Protein AF-A0AAQ3JIA0-F1 (afdb_monomer_lite)

Structure (mmCIF, N/CA/C/O backbone):
data_AF-A0AAQ3JIA0-F1
#
_entry.id   AF-A0AAQ3JIA0-F1
#
loop_
_atom_site.group_PDB
_atom_site.id
_atom_site.type_symbol
_atom_site.label_atom_id
_atom_site.label_alt_id
_atom_site.label_comp_id
_atom_site.label_asym_id
_atom_site.label_entity_id
_atom_site.label_seq_id
_atom_site.pdbx_PDB_ins_code
_atom_site.Cartn_x
_atom_site.Cartn_y
_atom_site.Cartn_z
_atom_site.occupancy
_atom_site.B_iso_or_equiv
_atom_site.auth_seq_id
_atom_site.auth_comp_id
_atom_site.auth_asym_id
_atom_site.auth_atom_id
_atom_site.pdbx_PDB_model_num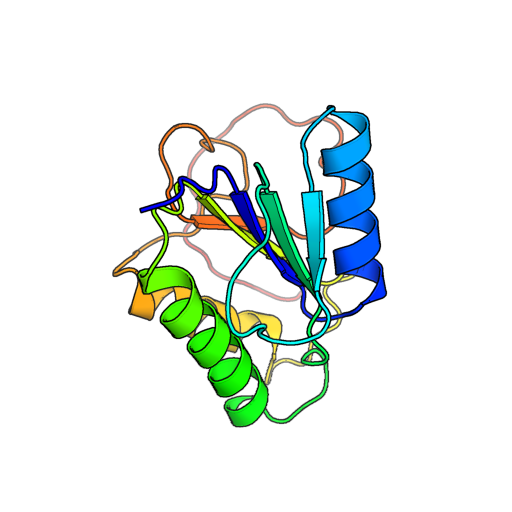
ATOM 1 N N . MET A 1 1 ? -8.863 -4.893 18.753 1.00 61.91 1 MET A N 1
ATOM 2 C CA . MET A 1 1 ? -7.915 -4.536 17.675 1.00 61.91 1 MET A CA 1
ATOM 3 C C . MET A 1 1 ? -8.392 -3.232 17.066 1.00 61.91 1 MET A C 1
ATOM 5 O O . MET A 1 1 ? -9.599 -3.084 16.908 1.00 61.91 1 MET A O 1
ATOM 9 N N . ASN A 1 2 ? -7.495 -2.285 16.783 1.00 82.81 2 ASN A N 1
ATOM 10 C CA . ASN A 1 2 ? -7.892 -1.057 16.091 1.00 82.81 2 ASN A CA 1
ATOM 11 C C . ASN A 1 2 ? -8.323 -1.405 14.661 1.00 82.81 2 ASN A C 1
ATOM 13 O O . ASN A 1 2 ? -7.717 -2.264 14.012 1.00 82.81 2 ASN A O 1
ATOM 17 N N . ARG A 1 3 ? -9.405 -0.775 14.208 1.00 90.56 3 ARG A N 1
ATOM 18 C CA . ARG A 1 3 ? -9.997 -1.009 12.891 1.00 90.56 3 ARG A CA 1
ATOM 19 C C . ARG A 1 3 ? -9.365 -0.059 11.884 1.00 90.56 3 ARG A C 1
ATOM 21 O O . ARG A 1 3 ? -9.395 1.147 12.094 1.00 90.56 3 ARG A O 1
ATOM 28 N N . ILE A 1 4 ? -8.829 -0.611 10.803 1.00 92.81 4 ILE A N 1
ATOM 29 C CA . ILE A 1 4 ? -8.227 0.138 9.701 1.00 92.81 4 ILE A CA 1
ATOM 30 C C . ILE A 1 4 ? -9.129 -0.043 8.484 1.00 92.81 4 ILE A C 1
ATOM 32 O O . ILE A 1 4 ? -9.273 -1.147 7.965 1.00 92.81 4 ILE A O 1
ATOM 36 N N . LYS A 1 5 ? -9.744 1.042 8.014 1.00 89.25 5 LYS A N 1
ATOM 37 C CA . LYS A 1 5 ? -10.679 0.986 6.881 1.00 89.25 5 LYS A CA 1
ATOM 38 C C . LYS A 1 5 ? -9.952 0.685 5.574 1.00 89.25 5 LYS A C 1
ATOM 40 O O . LYS A 1 5 ? -10.472 -0.033 4.730 1.00 89.25 5 LYS A O 1
ATOM 45 N N . LEU A 1 6 ? -8.753 1.242 5.402 1.00 91.25 6 LEU A N 1
ATOM 46 C CA . LEU A 1 6 ? -7.949 1.050 4.200 1.00 91.25 6 LEU A CA 1
ATOM 47 C C . LEU A 1 6 ? -6.454 1.054 4.525 1.00 91.25 6 LEU A C 1
ATOM 49 O O . LEU A 1 6 ? -5.917 2.051 5.010 1.00 91.25 6 LEU A O 1
ATOM 53 N N . ALA A 1 7 ? -5.772 -0.036 4.198 1.00 94.81 7 ALA A N 1
ATOM 54 C CA . ALA A 1 7 ? -4.318 -0.093 4.155 1.00 94.81 7 ALA A CA 1
ATOM 55 C C . ALA A 1 7 ? -3.855 0.002 2.699 1.00 94.81 7 ALA A C 1
ATOM 57 O O . ALA A 1 7 ? -4.359 -0.715 1.845 1.00 94.81 7 ALA A O 1
ATOM 58 N N . VAL A 1 8 ? -2.898 0.874 2.400 1.00 95.12 8 VAL A N 1
ATOM 59 C CA . VAL A 1 8 ? -2.306 1.020 1.067 1.00 95.12 8 VAL A CA 1
ATOM 60 C C . VAL A 1 8 ? -0.855 0.562 1.119 1.00 95.12 8 VAL A C 1
ATOM 62 O O . VAL A 1 8 ? -0.107 1.009 1.984 1.00 95.12 8 VAL A O 1
ATOM 65 N N . ILE A 1 9 ? -0.435 -0.286 0.186 1.00 95.81 9 ILE A N 1
ATOM 66 C CA . ILE A 1 9 ? 0.967 -0.650 -0.035 1.00 95.81 9 ILE A CA 1
ATOM 67 C C . ILE A 1 9 ? 1.374 -0.059 -1.379 1.00 95.81 9 ILE A C 1
ATOM 69 O O . ILE A 1 9 ? 0.898 -0.514 -2.413 1.00 95.81 9 ILE A O 1
ATOM 73 N N . ALA A 1 10 ? 2.228 0.960 -1.370 1.00 94.50 10 ALA A N 1
ATOM 74 C CA . ALA A 1 10 ? 2.727 1.608 -2.575 1.00 94.50 10 ALA A CA 1
ATOM 75 C C . ALA A 1 10 ? 4.147 1.145 -2.922 1.00 94.50 10 ALA A C 1
ATOM 77 O O . ALA A 1 10 ? 4.984 0.971 -2.035 1.00 94.50 10 ALA A O 1
ATOM 78 N N . ASP A 1 11 ? 4.418 0.955 -4.214 1.00 93.44 11 ASP A N 1
ATOM 79 C CA . ASP A 1 11 ? 5.718 0.505 -4.725 1.00 93.44 11 ASP A CA 1
ATOM 80 C C . ASP A 1 11 ? 6.837 1.558 -4.618 1.00 93.44 11 ASP A C 1
ATOM 82 O O . ASP A 1 11 ? 8.025 1.200 -4.600 1.00 93.44 11 ASP A O 1
ATOM 86 N N . ASP A 1 12 ? 6.450 2.835 -4.536 1.00 93.50 12 ASP A N 1
ATOM 87 C CA . ASP A 1 12 ? 7.314 3.995 -4.350 1.00 93.50 12 ASP A CA 1
ATOM 88 C C . ASP A 1 12 ? 6.751 5.036 -3.359 1.00 93.50 12 ASP A C 1
ATOM 90 O O . ASP A 1 12 ? 5.600 4.995 -2.914 1.00 93.50 12 ASP A O 1
ATOM 94 N N . PHE A 1 13 ? 7.595 6.019 -3.024 1.00 94.31 13 PHE A N 1
ATOM 95 C CA . PHE A 1 13 ? 7.215 7.128 -2.149 1.00 94.31 13 PHE A CA 1
ATOM 96 C C . PHE A 1 13 ? 6.201 8.074 -2.794 1.00 94.31 13 PHE A C 1
ATOM 98 O O . PHE A 1 13 ? 5.238 8.475 -2.146 1.00 94.31 13 PHE A O 1
ATOM 105 N N . THR A 1 14 ? 6.417 8.444 -4.056 1.00 91.75 14 THR A N 1
ATOM 106 C CA . THR A 1 14 ? 5.621 9.471 -4.737 1.00 91.75 14 THR A CA 1
ATOM 107 C C . THR A 1 14 ? 4.172 9.026 -4.919 1.00 91.75 14 THR A C 1
ATOM 109 O O . THR A 1 14 ? 3.262 9.770 -4.561 1.00 91.75 14 THR A O 1
ATOM 112 N N . GLY A 1 15 ? 3.946 7.799 -5.395 1.00 89.69 15 GLY A N 1
ATOM 113 C CA . GLY A 1 15 ? 2.614 7.218 -5.532 1.00 89.69 15 GLY A CA 1
ATOM 114 C C . GLY A 1 15 ? 1.933 6.977 -4.185 1.00 89.69 15 GLY A C 1
ATOM 115 O O . GLY A 1 15 ? 0.727 7.185 -4.065 1.00 89.69 15 GLY A O 1
ATOM 116 N N . GLY A 1 16 ? 2.691 6.601 -3.148 1.00 92.62 16 GLY A N 1
ATOM 117 C CA . GLY A 1 16 ? 2.167 6.505 -1.782 1.00 92.62 16 GLY A CA 1
ATOM 118 C C . GLY A 1 16 ? 1.731 7.862 -1.217 1.00 92.62 16 GLY A C 1
ATOM 119 O O . GLY A 1 16 ? 0.634 7.992 -0.673 1.00 92.62 16 GLY A O 1
ATOM 120 N N . ALA A 1 17 ? 2.554 8.896 -1.384 1.00 94.19 17 ALA A N 1
ATOM 121 C CA . ALA A 1 17 ? 2.236 10.252 -0.949 1.00 94.19 17 ALA A CA 1
ATOM 122 C C . ALA A 1 17 ? 1.012 10.820 -1.684 1.00 94.19 17 ALA A C 1
ATOM 124 O O . ALA A 1 17 ? 0.164 11.460 -1.058 1.00 94.19 17 ALA A O 1
ATOM 125 N N . ASP A 1 18 ? 0.880 10.549 -2.984 1.00 92.12 18 ASP A N 1
ATOM 126 C CA . ASP A 1 18 ? -0.291 10.952 -3.760 1.00 92.12 18 ASP A CA 1
ATOM 127 C C . ASP A 1 18 ? -1.568 10.245 -3.273 1.00 92.12 18 ASP A C 1
ATOM 129 O O . ASP A 1 18 ? -2.556 10.908 -2.944 1.00 92.12 18 ASP A O 1
ATOM 133 N N . ALA A 1 19 ? -1.524 8.920 -3.079 1.00 88.81 19 ALA A N 1
ATOM 134 C CA . ALA A 1 19 ? -2.637 8.157 -2.507 1.00 88.81 19 ALA A CA 1
ATOM 135 C C . ALA A 1 19 ? -3.053 8.687 -1.120 1.00 88.81 19 ALA A C 1
ATOM 137 O O . ALA A 1 19 ? -4.241 8.903 -0.861 1.00 88.81 19 ALA A O 1
ATOM 138 N N . ALA A 1 20 ? -2.085 8.973 -0.243 1.00 93.19 20 ALA A N 1
ATOM 139 C CA . ALA A 1 20 ? -2.350 9.565 1.068 1.00 93.19 20 ALA A CA 1
ATOM 140 C C . ALA A 1 20 ? -3.016 10.948 0.950 1.00 93.19 20 ALA A C 1
ATOM 142 O O . ALA A 1 20 ? -3.967 11.253 1.674 1.00 93.19 20 ALA A O 1
ATOM 143 N N . SER A 1 21 ? -2.560 11.769 0.001 1.00 92.25 21 SER A N 1
ATOM 144 C CA . SER A 1 21 ? -3.120 13.089 -0.294 1.00 92.25 21 SER A CA 1
ATOM 145 C C . SER A 1 21 ? -4.573 12.998 -0.781 1.00 92.25 21 SER A C 1
ATOM 147 O O . SER A 1 21 ? -5.431 13.754 -0.316 1.00 92.25 21 SER A O 1
ATOM 149 N N . PHE A 1 22 ? -4.894 12.032 -1.650 1.00 89.38 22 PHE A N 1
ATOM 150 C CA . PHE A 1 22 ? -6.269 11.756 -2.084 1.00 89.38 22 PHE A CA 1
ATOM 151 C C . PHE A 1 22 ? -7.187 11.366 -0.923 1.00 89.38 22 PHE A C 1
ATOM 153 O O . PHE A 1 22 ? -8.279 11.923 -0.796 1.00 89.38 22 PHE A O 1
ATOM 160 N N . LEU A 1 23 ? -6.740 10.457 -0.055 1.00 88.94 23 LEU A N 1
ATOM 161 C CA . LEU A 1 23 ? -7.505 10.029 1.118 1.00 88.94 23 LEU A CA 1
ATOM 162 C C . LEU A 1 23 ? -7.721 11.189 2.099 1.00 88.94 23 LEU A C 1
ATOM 164 O O . LEU A 1 23 ? -8.835 11.400 2.584 1.00 88.94 23 LEU A O 1
ATOM 168 N N . LYS A 1 24 ? -6.690 12.014 2.324 1.00 89.31 24 LYS A N 1
ATOM 169 C CA . LYS A 1 24 ? -6.789 13.189 3.195 1.00 89.31 24 LYS A CA 1
ATOM 170 C C . LYS A 1 24 ? -7.775 14.228 2.656 1.00 89.31 24 LYS A C 1
ATOM 172 O O . LYS A 1 24 ? -8.549 14.783 3.435 1.00 89.31 24 LYS A O 1
ATOM 177 N N . ARG A 1 25 ? -7.816 14.449 1.333 1.00 89.56 25 ARG A N 1
ATOM 178 C CA . ARG A 1 25 ? -8.824 15.307 0.671 1.00 89.56 25 ARG A CA 1
ATOM 179 C C . ARG A 1 25 ? -10.260 14.806 0.855 1.00 89.56 25 ARG A C 1
ATOM 181 O O . ARG A 1 25 ? -11.189 15.596 0.738 1.00 89.56 25 ARG A O 1
ATOM 188 N N . LYS A 1 26 ? -10.451 13.516 1.142 1.00 87.06 26 LYS A N 1
ATOM 189 C CA . LYS A 1 26 ? -11.747 12.912 1.493 1.00 87.06 26 LYS A CA 1
ATOM 190 C C . LYS A 1 26 ? -11.994 12.855 3.006 1.00 87.06 26 LYS A C 1
ATOM 192 O O . LYS A 1 26 ? -12.882 12.138 3.445 1.00 87.06 26 LYS A O 1
ATOM 197 N N . HIS A 1 27 ? -11.242 13.638 3.782 1.00 89.94 27 HIS A N 1
ATOM 198 C CA . HIS A 1 27 ? -11.355 13.772 5.237 1.00 89.94 27 HIS A CA 1
ATOM 199 C C . HIS A 1 27 ? -10.994 12.520 6.051 1.00 89.94 27 HIS A C 1
ATOM 201 O O . HIS A 1 27 ? -11.287 12.481 7.242 1.00 89.94 27 HIS A O 1
ATOM 207 N N . ALA A 1 28 ? -10.309 11.532 5.465 1.00 89.62 28 ALA A N 1
ATOM 208 C CA . ALA A 1 28 ? -9.781 10.412 6.239 1.00 89.62 28 ALA A CA 1
ATOM 209 C C . ALA A 1 28 ? -8.640 10.866 7.172 1.00 89.62 28 ALA A C 1
ATOM 211 O O . ALA A 1 28 ? -7.833 11.742 6.821 1.00 89.62 28 ALA A O 1
ATOM 212 N N . ASN A 1 29 ? -8.535 10.250 8.352 1.00 94.88 29 ASN A N 1
ATOM 213 C CA . ASN A 1 29 ? -7.329 10.326 9.166 1.00 94.88 29 ASN A CA 1
ATOM 214 C C . ASN A 1 29 ? -6.288 9.338 8.614 1.00 94.88 29 ASN A C 1
ATOM 216 O O . ASN A 1 29 ? -6.452 8.127 8.741 1.00 94.88 29 ASN A O 1
ATOM 220 N N . VAL A 1 30 ? -5.253 9.854 7.945 1.00 96.06 30 VAL A N 1
ATOM 221 C CA . VAL A 1 30 ? -4.301 9.053 7.161 1.00 96.06 30 VAL A CA 1
ATOM 222 C C . VAL A 1 30 ? -2.899 9.171 7.733 1.00 96.06 30 VAL A C 1
ATOM 224 O O . VAL A 1 30 ? -2.426 10.282 7.977 1.00 96.06 30 VAL A O 1
ATOM 227 N N . VAL A 1 31 ? -2.212 8.039 7.853 1.00 97.81 31 VAL A N 1
ATOM 228 C CA . VAL A 1 31 ? -0.796 7.970 8.229 1.00 97.81 31 VAL A CA 1
ATOM 229 C C . VAL A 1 31 ? 0.008 7.462 7.037 1.00 97.81 31 VAL A C 1
ATOM 231 O O . VAL A 1 31 ? -0.293 6.406 6.491 1.00 97.81 31 VAL A O 1
ATOM 234 N N . LEU A 1 32 ? 1.036 8.210 6.634 1.00 97.88 32 LEU A N 1
ATOM 235 C CA . LEU A 1 32 ? 1.991 7.808 5.600 1.00 97.88 32 LEU A CA 1
ATOM 236 C C . LEU A 1 32 ? 3.284 7.327 6.263 1.00 97.88 32 LEU A C 1
ATOM 238 O O . LEU A 1 32 ? 3.882 8.049 7.058 1.00 97.88 32 LEU A O 1
ATOM 242 N N . LEU A 1 33 ? 3.722 6.125 5.913 1.00 98.06 33 LEU A N 1
ATOM 243 C CA . LEU A 1 33 ? 4.867 5.439 6.494 1.00 98.06 33 LEU A CA 1
ATOM 244 C C . LEU A 1 33 ? 5.841 5.018 5.397 1.00 98.06 33 LEU A C 1
ATOM 246 O O . LEU A 1 33 ? 5.437 4.528 4.348 1.00 98.06 33 LEU A O 1
ATOM 250 N N . THR A 1 34 ? 7.136 5.161 5.656 1.00 96.12 34 THR A N 1
ATOM 251 C CA . THR A 1 34 ? 8.220 4.668 4.782 1.00 96.12 34 THR A CA 1
ATOM 252 C C . THR A 1 34 ? 8.880 3.395 5.322 1.00 96.12 34 THR A C 1
ATOM 254 O O . THR A 1 34 ? 9.828 2.877 4.731 1.00 96.12 34 THR A O 1
ATOM 257 N N . GLY A 1 35 ? 8.376 2.884 6.446 1.00 94.25 35 GLY A N 1
ATOM 258 C CA . GLY A 1 35 ? 8.817 1.669 7.119 1.00 94.25 35 GLY A CA 1
ATOM 259 C C . GLY A 1 35 ? 7.736 1.153 8.069 1.00 94.25 35 GLY A C 1
ATOM 260 O O . GLY A 1 35 ? 6.705 1.799 8.250 1.00 94.25 35 GLY A O 1
ATOM 261 N N . ILE A 1 36 ? 7.969 -0.014 8.663 1.00 97.00 36 ILE A N 1
ATOM 262 C CA . ILE A 1 36 ? 7.021 -0.656 9.578 1.00 97.00 36 ILE A CA 1
ATOM 263 C C . ILE A 1 36 ? 7.287 -0.140 11.005 1.00 97.00 36 ILE A C 1
ATOM 265 O O . ILE A 1 36 ? 8.393 -0.343 11.512 1.00 97.00 36 ILE A O 1
ATOM 269 N N . PRO A 1 37 ? 6.336 0.563 11.649 1.00 96.50 37 PRO A N 1
ATOM 270 C CA . PRO A 1 37 ? 6.489 1.025 13.023 1.00 96.50 37 PRO A CA 1
ATOM 271 C C . PRO A 1 37 ? 6.232 -0.122 14.008 1.00 96.50 37 PRO A C 1
ATOM 273 O O . PRO A 1 37 ? 5.725 -1.173 13.635 1.00 96.50 37 PRO A O 1
ATOM 276 N N . LEU A 1 38 ? 6.520 0.094 15.294 1.00 95.31 38 LEU A N 1
ATOM 277 C CA . LEU A 1 38 ? 6.134 -0.867 16.336 1.00 95.31 38 LEU A CA 1
ATOM 278 C C . LEU A 1 38 ? 4.604 -0.948 16.499 1.00 95.31 38 LEU A C 1
ATOM 280 O O . LEU A 1 38 ? 4.063 -2.018 16.748 1.00 95.31 38 LEU A O 1
ATOM 284 N N . MET A 1 39 ? 3.913 0.186 16.355 1.00 95.50 39 MET A N 1
ATOM 285 C CA . MET A 1 39 ? 2.458 0.307 16.456 1.00 95.50 39 MET A CA 1
ATOM 286 C C . MET A 1 39 ? 1.975 1.484 15.602 1.00 95.50 39 MET A C 1
ATOM 288 O O . MET A 1 39 ? 2.700 2.469 15.438 1.00 95.50 39 MET A O 1
ATOM 292 N N . LEU A 1 40 ? 0.761 1.393 15.058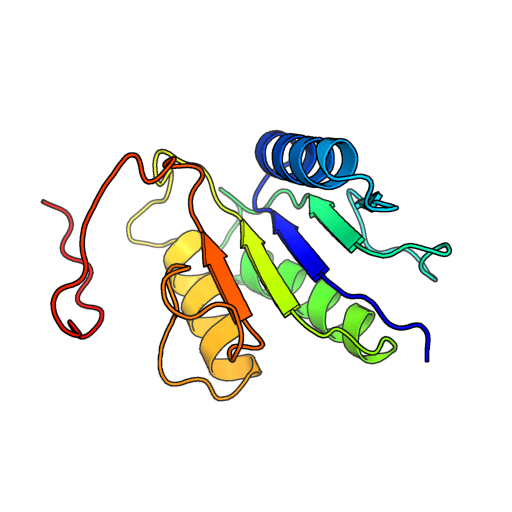 1.00 95.56 40 LEU A N 1
ATOM 293 C CA . LEU A 1 40 ? 0.119 2.499 14.355 1.00 95.56 40 LEU A CA 1
ATOM 294 C C . LEU A 1 40 ? -0.452 3.516 15.353 1.00 95.56 40 LEU A C 1
ATOM 296 O O . LEU A 1 40 ? -1.064 3.112 16.346 1.00 95.56 40 LEU A O 1
ATOM 300 N N . PRO A 1 41 ? -0.316 4.828 15.092 1.00 94.06 41 PRO A N 1
ATOM 301 C CA . PRO A 1 41 ? -1.150 5.813 15.765 1.00 94.06 41 PRO A CA 1
ATOM 302 C C . PRO A 1 41 ? -2.612 5.652 15.317 1.00 94.06 41 PRO A C 1
ATOM 304 O O . PRO A 1 41 ? -2.905 4.977 14.326 1.00 94.06 41 PRO A O 1
ATOM 307 N N . ASP A 1 42 ? -3.534 6.290 16.037 1.00 93.44 42 ASP A N 1
ATOM 308 C CA . ASP A 1 42 ? -4.953 6.266 15.676 1.00 93.44 42 ASP A CA 1
ATOM 309 C C . ASP A 1 42 ? -5.178 6.869 14.278 1.00 93.44 42 ASP A C 1
ATOM 311 O O . ASP A 1 42 ? -4.795 8.015 14.013 1.00 93.44 42 ASP A O 1
ATOM 315 N N . CYS A 1 43 ? -5.748 6.076 13.368 1.00 95.12 43 CYS A N 1
ATOM 316 C CA . CYS A 1 43 ? -5.980 6.442 11.974 1.00 95.12 43 CYS A CA 1
ATOM 317 C C . CYS A 1 43 ? -7.082 5.597 11.325 1.00 95.12 43 CYS A C 1
ATOM 319 O O . CYS A 1 43 ? -7.297 4.442 11.678 1.00 95.12 43 CYS A O 1
ATOM 321 N N . ASP A 1 44 ? -7.763 6.184 10.339 1.00 92.69 44 ASP A N 1
ATOM 322 C CA . ASP A 1 44 ? -8.716 5.476 9.482 1.00 92.69 44 ASP A CA 1
ATOM 323 C C . ASP A 1 44 ? -7.991 4.675 8.395 1.00 92.69 44 ASP A C 1
ATOM 325 O O . ASP A 1 44 ? -8.412 3.571 8.041 1.00 92.69 44 ASP A O 1
ATOM 329 N N . CYS A 1 45 ? -6.924 5.261 7.842 1.00 95.12 45 CYS A N 1
ATOM 330 C CA . CYS A 1 45 ? -6.165 4.702 6.733 1.00 95.12 45 CYS A CA 1
ATOM 331 C C . CYS A 1 45 ? -4.660 4.778 6.994 1.00 95.12 45 CYS A C 1
ATOM 333 O O . CYS A 1 45 ? -4.149 5.765 7.528 1.00 95.12 45 CYS A O 1
ATOM 335 N N . VAL A 1 46 ? -3.930 3.784 6.506 1.00 97.62 46 VAL A N 1
ATOM 336 C CA . VAL A 1 46 ? -2.465 3.751 6.553 1.00 97.62 46 VAL A CA 1
ATOM 337 C C . VAL A 1 46 ? -1.908 3.534 5.155 1.00 97.62 46 VAL A C 1
ATOM 339 O O . VAL A 1 46 ? -2.449 2.747 4.386 1.00 97.62 46 VAL A O 1
ATOM 342 N N . VAL A 1 47 ? -0.830 4.233 4.811 1.00 97.62 47 VAL A N 1
ATOM 343 C CA . VAL A 1 47 ? -0.123 4.084 3.539 1.00 97.62 47 VAL A CA 1
ATOM 344 C C . VAL A 1 47 ? 1.327 3.712 3.812 1.00 97.62 47 VAL A C 1
ATOM 346 O O . VAL A 1 47 ? 2.071 4.503 4.380 1.00 97.62 47 VAL A O 1
ATOM 349 N N . PHE A 1 48 ? 1.740 2.530 3.371 1.00 98.00 48 PHE A N 1
ATOM 350 C CA . PHE A 1 48 ? 3.125 2.074 3.367 1.00 98.00 48 PHE A CA 1
ATOM 351 C C . PHE A 1 48 ? 3.743 2.375 2.009 1.00 98.00 48 PHE A C 1
ATOM 353 O O . PHE A 1 48 ? 3.498 1.673 1.031 1.00 98.00 48 PHE A O 1
ATOM 360 N N . ALA A 1 49 ? 4.543 3.429 1.941 1.00 96.94 49 ALA A N 1
ATOM 361 C CA . ALA A 1 49 ? 5.243 3.831 0.736 1.00 96.94 49 ALA A CA 1
ATOM 362 C C . ALA A 1 49 ? 6.621 3.163 0.690 1.00 96.94 49 ALA A C 1
ATOM 364 O O . ALA A 1 49 ? 7.596 3.634 1.287 1.00 96.94 49 ALA A O 1
ATOM 365 N N . LEU A 1 50 ? 6.671 2.006 0.033 1.00 95.88 50 LEU A N 1
ATOM 366 C CA . LEU A 1 50 ? 7.855 1.165 -0.046 1.00 95.88 50 LEU A CA 1
ATOM 367 C C . LEU A 1 50 ? 8.795 1.657 -1.155 1.00 95.88 50 LEU A C 1
ATOM 369 O O . LEU A 1 50 ? 8.494 2.575 -1.906 1.00 95.88 50 LEU A O 1
ATOM 373 N N . LYS A 1 51 ? 9.987 1.066 -1.237 1.00 94.00 51 LYS A N 1
ATOM 374 C CA . LYS A 1 51 ? 10.941 1.285 -2.336 1.00 94.00 51 LYS A CA 1
ATOM 375 C C . LYS A 1 51 ? 11.190 -0.046 -3.029 1.00 94.00 51 LYS A C 1
ATOM 377 O O . LYS A 1 51 ? 12.258 -0.629 -2.863 1.00 94.00 51 LYS A O 1
ATOM 382 N N . ILE A 1 52 ? 10.165 -0.569 -3.702 1.00 93.56 52 ILE A N 1
ATOM 383 C CA . ILE A 1 52 ? 10.170 -1.934 -4.254 1.00 93.56 52 ILE A CA 1
ATOM 384 C C . ILE A 1 52 ? 10.018 -2.000 -5.771 1.00 93.56 52 ILE A C 1
ATOM 386 O O . ILE A 1 52 ? 10.033 -3.096 -6.315 1.00 93.56 52 ILE A O 1
ATOM 390 N N . ARG A 1 53 ? 9.920 -0.868 -6.475 1.00 88.31 53 ARG A N 1
ATOM 391 C CA . ARG A 1 53 ? 9.754 -0.854 -7.939 1.00 88.31 53 ARG A CA 1
ATOM 392 C C . ARG A 1 53 ? 10.840 -1.624 -8.697 1.00 88.31 53 ARG A C 1
ATOM 394 O O . ARG A 1 53 ? 10.530 -2.407 -9.585 1.00 88.31 53 ARG A O 1
ATOM 401 N N . SER A 1 54 ? 12.102 -1.417 -8.328 1.00 88.12 54 SER A N 1
ATOM 402 C CA . SER A 1 54 ? 13.262 -1.901 -9.100 1.00 88.12 54 SER A CA 1
ATOM 403 C C . SER A 1 54 ? 14.215 -2.786 -8.292 1.00 88.12 54 SER A C 1
ATOM 405 O O . SER A 1 54 ? 15.352 -3.009 -8.700 1.00 88.12 54 SER A O 1
ATOM 407 N N . VAL A 1 55 ? 13.781 -3.260 -7.123 1.00 93.50 55 VAL A N 1
ATOM 408 C CA . VAL A 1 55 ? 14.548 -4.223 -6.314 1.00 93.50 55 VAL A CA 1
ATOM 409 C C . VAL A 1 55 ? 14.351 -5.644 -6.862 1.00 93.50 55 VAL A C 1
ATOM 411 O O . VAL A 1 55 ? 13.418 -5.862 -7.636 1.00 93.50 55 VAL A O 1
ATOM 414 N N . PRO A 1 56 ? 15.177 -6.632 -6.481 1.00 95.75 56 PRO A N 1
ATOM 415 C CA . PRO A 1 56 ? 14.897 -8.029 -6.801 1.00 95.75 56 PRO A CA 1
ATOM 416 C C . PRO A 1 56 ? 13.480 -8.444 -6.376 1.00 95.75 56 PRO A C 1
ATOM 418 O O . PRO A 1 56 ? 13.013 -8.056 -5.307 1.00 95.75 56 PRO A O 1
ATOM 421 N N . VAL A 1 57 ? 12.806 -9.265 -7.188 1.00 94.62 57 VAL A N 1
ATOM 422 C CA . VAL A 1 57 ? 11.426 -9.732 -6.932 1.00 94.62 57 VAL A CA 1
ATOM 423 C C . VAL A 1 57 ? 11.269 -10.317 -5.526 1.00 94.62 57 VAL A C 1
ATOM 425 O O . VAL A 1 57 ? 10.318 -9.990 -4.820 1.00 94.62 57 VAL A O 1
ATOM 428 N N . SER A 1 58 ? 12.232 -11.133 -5.089 1.00 96.19 58 SER A N 1
ATOM 429 C CA . SER A 1 58 ? 12.251 -11.723 -3.745 1.00 96.19 58 SER A CA 1
ATOM 430 C C . SER A 1 58 ? 12.234 -10.669 -2.638 1.00 96.19 58 SER A C 1
ATOM 432 O O . SER A 1 58 ? 11.562 -10.846 -1.625 1.00 96.19 58 SER A O 1
ATOM 434 N N . ASP A 1 59 ? 12.937 -9.554 -2.838 1.00 97.06 59 ASP A N 1
ATOM 435 C CA . ASP A 1 59 ? 13.023 -8.469 -1.863 1.00 97.06 59 ASP A CA 1
ATOM 436 C C . ASP A 1 59 ? 11.742 -7.633 -1.853 1.00 97.06 59 ASP A C 1
ATOM 438 O O . ASP A 1 59 ? 11.308 -7.180 -0.792 1.00 97.06 59 ASP A O 1
ATOM 442 N N . ALA A 1 60 ? 11.119 -7.447 -3.022 1.00 96.00 60 ALA A N 1
ATOM 443 C CA . ALA A 1 60 ? 9.819 -6.798 -3.139 1.00 96.00 60 ALA A CA 1
ATOM 444 C C . ALA A 1 60 ? 8.741 -7.601 -2.401 1.00 96.00 60 ALA A C 1
ATOM 446 O O . ALA A 1 60 ? 8.070 -7.050 -1.529 1.00 96.00 60 ALA A O 1
ATOM 447 N N . ILE A 1 61 ? 8.641 -8.904 -2.682 1.00 96.56 61 ILE A N 1
ATOM 448 C CA . ILE A 1 61 ? 7.695 -9.813 -2.023 1.00 96.56 61 ILE A CA 1
ATOM 449 C C . ILE A 1 61 ? 7.940 -9.839 -0.515 1.00 96.56 61 ILE A C 1
ATOM 451 O O . ILE A 1 61 ? 7.000 -9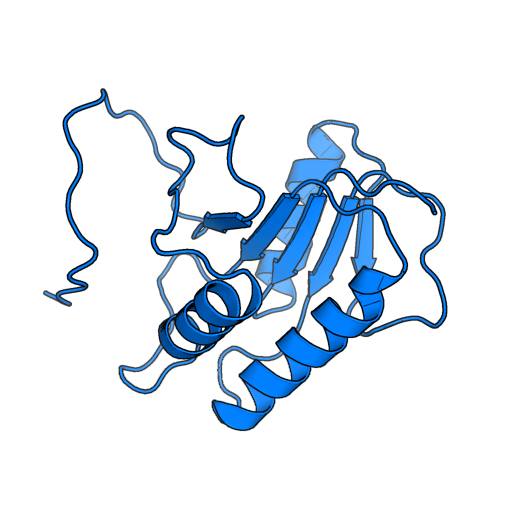.659 0.252 1.00 96.56 61 ILE A O 1
ATOM 455 N N . LYS A 1 62 ? 9.198 -9.973 -0.075 1.00 97.94 62 LYS A N 1
ATOM 456 C CA . LYS A 1 62 ? 9.537 -9.968 1.354 1.00 97.94 62 LYS A CA 1
ATOM 457 C C . LYS A 1 62 ? 9.053 -8.697 2.054 1.00 97.94 62 LYS A C 1
ATOM 459 O O . LYS A 1 62 ? 8.421 -8.781 3.097 1.00 97.94 62 LYS A O 1
ATOM 464 N N . LYS A 1 63 ? 9.296 -7.522 1.467 1.00 97.75 63 LYS A N 1
ATOM 465 C CA . LYS A 1 63 ? 8.850 -6.243 2.043 1.00 97.75 63 LYS A CA 1
ATOM 466 C C . LYS A 1 63 ? 7.329 -6.120 2.103 1.00 97.75 63 LYS A C 1
ATOM 468 O O . LYS A 1 63 ? 6.820 -5.547 3.059 1.00 97.75 63 LYS A O 1
ATOM 473 N N . VAL A 1 64 ? 6.616 -6.626 1.098 1.00 96.94 64 VAL A N 1
ATOM 474 C CA . VAL A 1 64 ? 5.147 -6.662 1.114 1.00 96.94 64 VAL A CA 1
ATOM 475 C C . VAL A 1 64 ? 4.665 -7.612 2.208 1.00 96.94 64 VAL A C 1
ATOM 477 O O . VAL A 1 64 ? 3.850 -7.208 3.028 1.00 96.94 64 VAL A O 1
ATOM 480 N N . HIS A 1 65 ? 5.224 -8.820 2.291 1.00 97.75 65 HIS A N 1
ATOM 481 C CA . HIS A 1 65 ? 4.905 -9.800 3.328 1.00 97.75 65 HIS A CA 1
ATOM 482 C C . HIS A 1 65 ? 5.135 -9.259 4.745 1.00 97.75 65 HIS A C 1
ATOM 484 O O . HIS A 1 65 ? 4.260 -9.397 5.592 1.00 97.75 65 HIS A O 1
ATOM 490 N N . ASP A 1 66 ? 6.256 -8.574 4.992 1.00 98.25 66 ASP A N 1
ATOM 491 C CA . ASP A 1 66 ? 6.543 -7.961 6.294 1.00 98.25 66 ASP A CA 1
ATOM 492 C C . ASP A 1 66 ? 5.453 -6.940 6.6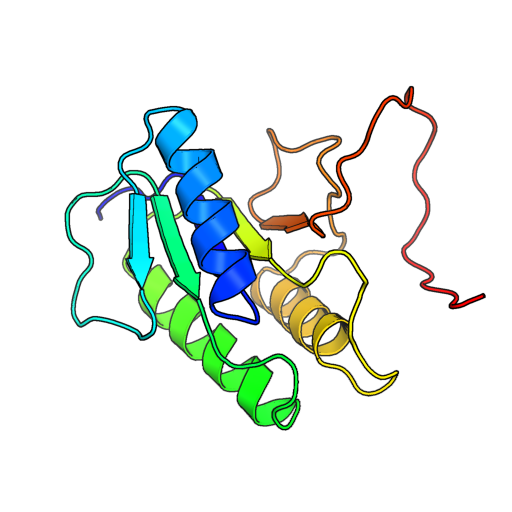90 1.00 98.25 66 ASP A C 1
ATOM 494 O O . ASP A 1 66 ? 5.063 -6.860 7.857 1.00 98.25 66 ASP A O 1
ATOM 498 N N . VAL A 1 67 ? 4.917 -6.179 5.723 1.00 97.88 67 VAL A N 1
ATOM 499 C CA . VAL A 1 67 ? 3.787 -5.262 5.956 1.00 97.88 67 VAL A CA 1
ATOM 500 C C . VAL A 1 67 ? 2.499 -6.031 6.255 1.00 97.88 67 VAL A C 1
ATOM 502 O O . VAL A 1 67 ? 1.765 -5.628 7.154 1.00 97.88 67 VAL A O 1
ATOM 505 N N . LEU A 1 68 ? 2.221 -7.129 5.545 1.00 96.00 68 LEU A N 1
ATOM 506 C CA . LEU A 1 68 ? 1.034 -7.957 5.797 1.00 96.00 68 LEU A CA 1
ATOM 507 C C . LEU A 1 68 ? 1.064 -8.562 7.203 1.00 96.00 68 LEU A C 1
ATOM 509 O O . LEU A 1 68 ? 0.108 -8.374 7.949 1.00 96.00 68 LEU A O 1
ATOM 513 N N . LEU A 1 69 ? 2.190 -9.165 7.603 1.00 96.81 69 LEU A N 1
ATOM 514 C CA . LEU A 1 69 ? 2.393 -9.692 8.957 1.00 96.81 69 LEU A CA 1
ATOM 515 C C . LEU A 1 69 ? 2.200 -8.611 10.023 1.00 96.81 69 LEU A C 1
ATOM 517 O O . LEU A 1 69 ? 1.571 -8.841 11.054 1.00 96.81 69 LEU A O 1
ATOM 521 N N . PHE A 1 70 ? 2.713 -7.402 9.781 1.00 97.12 70 PHE A N 1
ATOM 522 C CA . PHE A 1 70 ? 2.466 -6.282 10.682 1.00 97.12 70 PHE A CA 1
ATOM 523 C C . PHE A 1 70 ? 0.976 -5.929 10.762 1.00 97.12 70 PHE A C 1
ATOM 525 O O . PHE A 1 70 ? 0.490 -5.596 11.842 1.00 97.12 70 PHE A O 1
ATOM 532 N N . LEU A 1 71 ? 0.250 -5.990 9.647 1.00 95.12 71 LEU A N 1
ATOM 533 C CA . LEU A 1 71 ? -1.168 -5.656 9.581 1.00 95.12 71 LEU A CA 1
ATOM 534 C C . LEU A 1 71 ? -2.088 -6.706 10.224 1.00 95.12 71 LEU A C 1
ATOM 536 O O . LEU A 1 71 ? -3.193 -6.334 10.613 1.00 95.12 71 LEU A O 1
ATOM 540 N N . GLU A 1 72 ? -1.642 -7.952 10.432 1.00 92.94 72 GLU A N 1
ATOM 541 C CA . GLU A 1 72 ? -2.424 -9.023 11.088 1.00 92.94 72 GLU A CA 1
ATOM 542 C C . GLU A 1 72 ? -2.900 -8.655 12.507 1.00 92.94 72 GLU A C 1
ATOM 544 O O . GLU A 1 72 ? -3.920 -9.154 12.983 1.00 92.94 72 GLU A O 1
ATOM 549 N N . GLN A 1 73 ? -2.205 -7.738 13.190 1.00 93.62 73 GLN A N 1
ATOM 550 C CA . GLN A 1 73 ? -2.608 -7.250 14.516 1.00 93.62 73 GLN A CA 1
ATOM 551 C C . GLN A 1 73 ? -3.765 -6.221 14.475 1.00 93.62 73 GLN A C 1
ATOM 553 O O . GLN A 1 73 ? -4.278 -5.818 15.526 1.00 93.62 73 GLN A O 1
ATOM 558 N N . TYR A 1 74 ? -4.191 -5.787 13.284 1.00 93.75 74 TYR A N 1
ATOM 559 C CA . TYR A 1 74 ? -5.263 -4.814 13.060 1.00 93.75 74 TYR A CA 1
ATOM 560 C C . TYR A 1 74 ? -6.437 -5.446 12.311 1.00 93.75 74 TYR A C 1
ATOM 562 O O . TYR A 1 74 ? -6.286 -6.395 11.550 1.00 93.75 74 TYR A O 1
ATOM 570 N N . GLN A 1 75 ? -7.636 -4.890 12.495 1.00 91.06 75 GLN A N 1
ATOM 571 C CA . GLN A 1 75 ? -8.793 -5.289 11.696 1.00 91.06 75 GLN A CA 1
ATOM 572 C C . GLN A 1 75 ? -8.822 -4.453 10.412 1.00 91.06 75 GLN A C 1
ATOM 574 O O . GLN A 1 75 ? -9.475 -3.408 10.371 1.00 91.06 75 GLN A O 1
ATOM 579 N N . VAL A 1 76 ? -8.061 -4.881 9.401 1.00 90.19 76 VAL A N 1
ATOM 580 C CA . VAL A 1 76 ? -8.006 -4.227 8.084 1.00 90.19 76 VAL A CA 1
ATOM 581 C C . VAL A 1 76 ? -9.202 -4.658 7.238 1.00 90.19 76 VAL A C 1
ATOM 583 O O . VAL A 1 76 ? -9.395 -5.846 7.003 1.00 90.19 76 VAL A O 1
ATOM 586 N N . GLU A 1 77 ? -10.010 -3.705 6.776 1.00 86.62 77 GLU A N 1
ATOM 587 C CA . GLU A 1 77 ? -11.178 -3.995 5.926 1.00 86.62 77 GLU A CA 1
ATOM 588 C C . GLU A 1 77 ? -10.813 -4.144 4.452 1.00 86.62 77 GLU A C 1
ATOM 590 O O . GLU A 1 77 ? -11.313 -5.037 3.771 1.00 86.62 77 GLU A O 1
ATOM 595 N N . HIS A 1 78 ? -9.945 -3.255 3.969 1.00 84.44 78 HIS A N 1
ATOM 596 C CA . HIS A 1 78 ? -9.512 -3.225 2.582 1.00 84.44 78 HIS A CA 1
ATOM 597 C C . HIS A 1 78 ? -8.000 -3.030 2.502 1.00 84.44 78 HIS A C 1
ATOM 599 O O . HIS A 1 78 ? -7.442 -2.133 3.142 1.00 84.44 78 HIS A O 1
ATOM 605 N N . LEU A 1 79 ? -7.343 -3.835 1.673 1.00 88.62 79 LEU A N 1
ATOM 606 C CA . LEU A 1 79 ? -5.960 -3.642 1.261 1.00 88.62 79 LEU A CA 1
ATOM 607 C C . LEU A 1 79 ? -5.932 -3.069 -0.155 1.00 88.62 79 LEU A C 1
ATOM 609 O O . LEU A 1 79 ? -6.654 -3.539 -1.027 1.00 88.62 79 LEU A O 1
ATOM 613 N N . TYR A 1 80 ? -5.088 -2.073 -0.395 1.00 88.00 80 TYR A N 1
ATOM 614 C CA . TYR A 1 80 ? -4.880 -1.461 -1.695 1.00 88.00 80 TYR A CA 1
ATOM 615 C C . TYR A 1 80 ? -3.411 -1.556 -2.115 1.00 88.00 80 TYR A C 1
ATOM 617 O O . TYR A 1 80 ? -2.564 -0.862 -1.555 1.00 88.00 80 TYR A O 1
ATOM 625 N N . TYR A 1 81 ? -3.096 -2.375 -3.122 1.00 90.25 81 TYR A N 1
ATOM 626 C CA . TYR A 1 81 ? -1.764 -2.363 -3.732 1.00 90.25 81 TYR A CA 1
ATOM 627 C C . TYR A 1 81 ? -1.675 -1.307 -4.839 1.00 90.25 81 TYR A C 1
ATOM 629 O O . TYR A 1 81 ? -2.364 -1.381 -5.861 1.00 90.25 81 TYR A O 1
ATOM 637 N N . LYS A 1 82 ? -0.817 -0.313 -4.605 1.00 87.94 82 LYS A N 1
ATOM 638 C CA . LYS A 1 82 ? -0.588 0.865 -5.435 1.00 87.94 82 LYS A CA 1
ATOM 639 C C . LYS A 1 82 ? 0.732 0.730 -6.192 1.00 87.94 82 LYS A C 1
ATOM 641 O O . LYS A 1 82 ? 1.796 0.623 -5.590 1.00 87.94 82 LYS A O 1
ATOM 646 N N . TYR A 1 83 ? 0.674 0.853 -7.512 1.00 85.12 83 TYR A N 1
ATOM 647 C CA . TYR A 1 83 ? 1.853 0.912 -8.384 1.00 85.12 83 TYR A CA 1
ATOM 648 C C . TYR A 1 83 ? 1.761 2.093 -9.360 1.00 85.12 83 TYR A C 1
ATOM 650 O O . TYR A 1 83 ? 0.734 2.779 -9.436 1.00 85.12 83 TYR A O 1
ATOM 658 N N . CYS A 1 84 ? 2.850 2.394 -10.068 1.00 79.38 84 CYS A N 1
ATOM 659 C CA . CYS A 1 84 ? 2.928 3.534 -10.988 1.00 79.38 84 CYS A CA 1
ATOM 660 C C . CYS A 1 84 ? 1.830 3.508 -12.080 1.00 79.38 84 CYS A C 1
ATOM 662 O O . CYS A 1 84 ? 1.561 2.453 -12.655 1.00 79.38 84 CYS A O 1
ATOM 664 N N . SER A 1 85 ? 1.227 4.662 -12.411 1.00 70.69 85 SER A N 1
ATOM 665 C CA . SER A 1 85 ? 0.212 4.804 -13.483 1.00 70.69 85 SER A CA 1
ATOM 666 C C . SER A 1 85 ? 0.698 4.345 -14.848 1.00 70.69 85 SER A C 1
ATOM 668 O O . SER A 1 85 ? -0.096 3.859 -15.644 1.00 70.69 85 SER A O 1
ATOM 670 N N . THR A 1 86 ? 1.985 4.523 -15.137 1.00 71.38 86 THR A N 1
ATOM 671 C CA . THR A 1 86 ? 2.570 4.169 -16.433 1.00 71.38 86 THR A CA 1
ATOM 672 C C . THR A 1 86 ? 2.972 2.700 -16.517 1.00 71.38 86 THR A C 1
ATOM 674 O O . THR A 1 86 ? 3.609 2.315 -17.490 1.00 71.38 86 THR A O 1
ATOM 677 N N . PHE A 1 87 ? 2.616 1.887 -15.513 1.00 75.06 87 PHE A N 1
ATOM 678 C CA . PHE A 1 87 ? 2.957 0.466 -15.445 1.00 75.06 87 PHE A CA 1
ATOM 679 C C . PHE A 1 87 ? 4.468 0.220 -15.604 1.00 75.06 87 PHE A C 1
ATOM 681 O O . PHE A 1 87 ? 4.908 -0.630 -16.373 1.00 75.06 87 PHE A O 1
ATOM 688 N N . ASP A 1 88 ? 5.270 1.004 -14.879 1.00 66.81 88 ASP A N 1
ATOM 689 C CA . ASP A 1 88 ? 6.734 0.944 -14.922 1.00 66.81 88 ASP A CA 1
ATOM 690 C C . ASP A 1 88 ? 7.257 -0.346 -14.259 1.00 66.81 88 ASP A C 1
ATOM 692 O O . ASP A 1 88 ? 7.553 -0.396 -13.064 1.00 66.81 88 ASP A O 1
ATOM 696 N N . SER A 1 89 ? 7.280 -1.426 -15.040 1.00 69.44 89 SER A N 1
ATOM 697 C CA . SER A 1 89 ? 7.695 -2.772 -14.650 1.00 69.44 89 SER A CA 1
ATOM 698 C C . SER A 1 89 ? 8.346 -3.471 -15.838 1.00 69.44 89 SER A C 1
ATOM 700 O O . SER A 1 89 ? 7.994 -3.247 -16.994 1.00 69.44 89 SER A O 1
ATOM 702 N N . THR A 1 90 ? 9.275 -4.381 -15.559 1.00 75.50 90 THR A N 1
ATOM 703 C CA . THR A 1 90 ? 9.794 -5.300 -16.581 1.00 75.50 90 THR A CA 1
ATOM 704 C C . THR A 1 90 ? 8.896 -6.538 -16.671 1.00 75.50 90 THR A C 1
ATOM 706 O O . THR A 1 90 ? 8.130 -6.791 -15.733 1.00 75.50 90 THR A O 1
ATOM 709 N N . PRO A 1 91 ? 9.028 -7.386 -17.712 1.00 75.31 91 PRO A N 1
ATOM 710 C CA . PRO A 1 91 ? 8.364 -8.693 -17.739 1.00 75.31 91 PRO A CA 1
ATOM 711 C C . PRO A 1 91 ? 8.693 -9.578 -16.528 1.00 75.31 91 PRO A C 1
ATOM 713 O O . PRO A 1 91 ? 7.934 -10.479 -16.196 1.00 75.31 91 PRO A O 1
ATOM 716 N N . LYS A 1 92 ? 9.827 -9.326 -15.860 1.00 76.88 92 LYS A N 1
ATOM 717 C CA . LYS A 1 92 ? 10.247 -10.060 -14.662 1.00 76.88 92 LYS A CA 1
ATOM 718 C C . LYS A 1 92 ? 9.659 -9.501 -13.366 1.00 76.88 92 LYS A C 1
ATOM 720 O O . LYS A 1 92 ? 9.880 -10.106 -12.326 1.00 76.88 92 LYS A O 1
ATOM 725 N N . GLY A 1 93 ? 8.946 -8.376 -13.407 1.00 81.25 93 GLY A N 1
ATOM 726 C CA . GLY A 1 93 ? 8.380 -7.739 -12.224 1.00 81.25 93 GLY A CA 1
ATOM 727 C C . GLY A 1 93 ? 8.761 -6.265 -12.050 1.00 81.25 93 GLY A C 1
ATOM 728 O O . GLY A 1 93 ? 9.463 -5.688 -12.890 1.00 81.25 93 GLY A O 1
ATOM 729 N N . ASN A 1 94 ? 8.282 -5.627 -10.974 1.00 89.25 94 ASN A N 1
ATOM 730 C CA . ASN A 1 94 ? 7.730 -6.280 -9.765 1.00 89.25 94 ASN A CA 1
ATOM 731 C C . ASN A 1 94 ? 6.202 -6.331 -9.633 1.00 89.25 94 ASN A C 1
ATOM 733 O O . ASN A 1 94 ? 5.720 -7.021 -8.739 1.00 89.25 94 ASN A O 1
ATOM 737 N N . ILE A 1 95 ? 5.439 -5.683 -10.518 1.00 85.81 95 ILE A N 1
ATOM 738 C CA . ILE A 1 95 ? 3.978 -5.576 -10.351 1.00 85.81 95 ILE A CA 1
ATOM 739 C C . ILE A 1 95 ? 3.307 -6.957 -10.365 1.00 85.81 95 ILE A C 1
ATOM 741 O O . ILE A 1 95 ? 2.595 -7.284 -9.423 1.00 85.81 95 ILE A O 1
ATOM 745 N N . GLY A 1 96 ? 3.563 -7.771 -11.397 1.00 86.31 96 GLY A N 1
ATOM 746 C CA . GLY A 1 96 ? 2.980 -9.114 -11.536 1.00 86.31 96 GLY A CA 1
ATOM 747 C C . GLY A 1 96 ? 3.322 -10.046 -10.367 1.00 86.31 96 GLY A C 1
ATOM 748 O O . GLY A 1 96 ? 2.411 -10.469 -9.668 1.00 86.31 96 GLY A O 1
ATOM 749 N N . PRO A 1 97 ? 4.613 -10.282 -10.064 1.00 90.88 97 PRO A N 1
ATOM 750 C CA . PRO A 1 97 ? 4.999 -11.169 -8.966 1.00 90.88 97 PRO A CA 1
ATOM 751 C C . PRO A 1 97 ? 4.475 -10.755 -7.583 1.00 90.88 97 PRO A C 1
ATOM 753 O O . PRO A 1 97 ? 4.136 -11.613 -6.773 1.00 90.88 97 PRO A O 1
ATOM 756 N N . VAL A 1 98 ? 4.403 -9.450 -7.288 1.00 91.25 98 VAL A N 1
ATOM 757 C CA . VAL A 1 98 ? 3.794 -8.970 -6.035 1.00 91.25 98 VAL A CA 1
ATOM 758 C C . VAL A 1 98 ? 2.284 -9.211 -6.038 1.00 91.25 98 VAL A C 1
ATOM 760 O O . VAL A 1 98 ? 1.716 -9.521 -4.994 1.00 91.25 98 VAL A O 1
ATOM 763 N N . MET A 1 99 ? 1.640 -9.098 -7.198 1.00 85.62 99 MET A N 1
ATOM 764 C CA . MET A 1 99 ? 0.222 -9.397 -7.353 1.00 85.62 99 MET A CA 1
ATOM 765 C C . MET A 1 99 ? -0.097 -10.859 -7.086 1.00 85.62 99 MET A C 1
ATOM 767 O O . MET A 1 99 ? -0.998 -11.144 -6.303 1.00 85.62 99 MET A O 1
ATOM 771 N N . ASP A 1 100 ? 0.655 -11.760 -7.718 1.00 86.38 100 ASP A N 1
ATOM 772 C CA . ASP A 1 100 ? 0.482 -13.203 -7.570 1.00 86.38 100 ASP A CA 1
ATOM 773 C C . ASP A 1 100 ? 0.649 -13.590 -6.097 1.00 86.38 100 ASP A C 1
ATOM 775 O O . ASP A 1 100 ? -0.211 -14.248 -5.522 1.00 86.38 100 ASP A O 1
ATOM 779 N N . PHE A 1 101 ? 1.679 -13.045 -5.440 1.00 90.38 101 PHE A N 1
ATOM 780 C CA . PHE A 1 101 ? 1.882 -13.224 -4.006 1.00 90.38 101 PHE A CA 1
ATOM 781 C C . PHE A 1 101 ? 0.689 -12.748 -3.158 1.00 90.38 101 PHE A C 1
ATOM 783 O O . PHE A 1 101 ? 0.297 -13.432 -2.216 1.00 90.38 101 PHE A O 1
ATOM 790 N N . LEU A 1 102 ? 0.109 -11.581 -3.460 1.00 86.94 102 LEU A N 1
ATOM 791 C CA . LEU A 1 102 ? -1.044 -11.057 -2.720 1.00 86.94 102 LEU A CA 1
ATOM 792 C C . LEU A 1 102 ? -2.308 -11.897 -2.939 1.00 86.94 102 LEU A C 1
ATOM 794 O O . LEU A 1 102 ? -3.076 -12.088 -1.998 1.00 86.94 102 LEU A O 1
ATOM 798 N N . LEU A 1 103 ? -2.530 -12.391 -4.158 1.00 82.88 103 LEU A N 1
ATOM 799 C CA . LEU A 1 103 ? -3.643 -13.287 -4.463 1.00 82.88 103 LEU A CA 1
ATOM 800 C C . LEU A 1 103 ? -3.509 -14.606 -3.700 1.00 82.88 103 LEU A C 1
ATO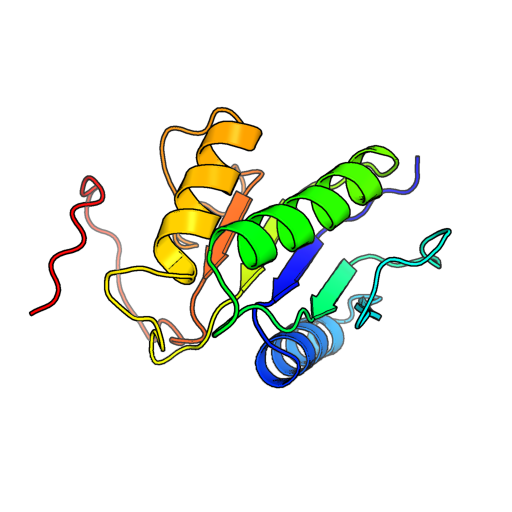M 802 O O . LEU A 1 103 ? -4.467 -15.016 -3.047 1.00 82.88 103 LEU A O 1
ATOM 806 N N . ASP A 1 104 ? -2.316 -15.200 -3.709 1.00 85.44 104 ASP A N 1
ATOM 807 C CA . ASP A 1 104 ? -2.020 -16.429 -2.971 1.00 85.44 104 ASP A CA 1
ATOM 808 C C . ASP A 1 104 ? -2.178 -16.228 -1.456 1.00 85.44 104 ASP A C 1
ATOM 810 O O . ASP A 1 104 ? -2.791 -17.052 -0.780 1.00 85.44 104 ASP A O 1
ATOM 814 N N . TYR A 1 105 ? -1.675 -15.112 -0.911 1.00 85.06 105 TYR A N 1
ATOM 815 C CA . TYR A 1 105 ? -1.745 -14.819 0.525 1.00 85.06 105 TYR A CA 1
ATOM 816 C C . TYR A 1 105 ? -3.190 -14.696 1.036 1.00 85.06 105 TYR A C 1
ATOM 818 O O . TYR A 1 105 ? -3.480 -15.103 2.160 1.00 85.06 105 TYR A O 1
ATOM 826 N N . TYR A 1 106 ? -4.101 -14.151 0.224 1.00 80.38 106 TYR A N 1
ATOM 827 C CA . TYR A 1 106 ? -5.513 -13.984 0.586 1.00 80.38 106 TYR A CA 1
ATOM 828 C C . TYR A 1 106 ? -6.439 -15.085 0.043 1.00 80.38 106 TYR A C 1
ATOM 830 O O . TYR A 1 106 ? -7.653 -14.969 0.217 1.00 80.38 106 TYR A O 1
ATOM 838 N N . ASP A 1 107 ? -5.898 -16.126 -0.599 1.00 79.44 107 ASP A N 1
ATOM 839 C CA . ASP A 1 107 ? -6.662 -17.187 -1.279 1.00 79.44 107 ASP A CA 1
ATOM 840 C C . ASP A 1 107 ? -7.720 -16.619 -2.252 1.00 79.44 107 ASP A C 1
ATOM 842 O O . ASP A 1 107 ? -8.901 -16.979 -2.252 1.00 79.44 107 ASP A O 1
ATOM 846 N N . LEU A 1 108 ? -7.306 -15.643 -3.066 1.00 73.44 108 LEU A N 1
ATOM 847 C CA . LEU A 1 108 ? -8.166 -14.945 -4.020 1.00 73.44 108 LEU A CA 1
ATOM 848 C C . LEU A 1 108 ? -7.900 -15.422 -5.447 1.00 73.44 108 LEU A C 1
ATOM 850 O O . LEU A 1 108 ? -6.774 -15.444 -5.924 1.00 73.44 108 LEU A O 1
ATOM 854 N N . THR A 1 109 ? -8.970 -15.720 -6.184 1.00 60.16 109 THR A N 1
ATOM 855 C CA . THR A 1 109 ? -8.869 -16.180 -7.583 1.00 60.16 109 THR A CA 1
ATOM 856 C C . THR A 1 109 ? -8.927 -15.039 -8.605 1.00 60.16 109 THR A C 1
ATOM 858 O O . THR A 1 109 ? -8.721 -15.260 -9.797 1.00 60.16 109 THR A O 1
ATOM 861 N N . TYR A 1 110 ? -9.277 -13.818 -8.189 1.00 56.16 110 TYR A N 1
ATOM 862 C CA . TYR A 1 110 ? -9.431 -12.686 -9.100 1.00 56.16 110 TYR A CA 1
ATOM 863 C C . TYR A 1 110 ? -9.118 -11.346 -8.441 1.00 56.16 110 TYR A C 1
ATOM 865 O O . TYR A 1 110 ? -9.306 -11.138 -7.245 1.00 56.16 110 TYR A O 1
ATOM 873 N N . ILE A 1 111 ? -8.702 -10.409 -9.287 1.00 57.22 111 ILE A N 1
ATOM 874 C CA . ILE A 1 111 ? -8.467 -9.011 -8.948 1.00 57.22 111 ILE A CA 1
ATOM 875 C C . ILE A 1 111 ? -9.723 -8.215 -9.304 1.00 57.22 111 ILE A C 1
ATOM 877 O O . ILE A 1 111 ? -10.231 -8.339 -10.420 1.00 57.22 111 ILE A O 1
ATOM 881 N N . THR A 1 112 ? -10.214 -7.369 -8.394 1.00 49.66 112 THR A N 1
ATOM 882 C CA . THR A 1 112 ? -11.233 -6.372 -8.748 1.00 49.66 112 THR A CA 1
ATOM 883 C C . THR A 1 112 ? -10.566 -5.043 -9.100 1.00 49.66 112 THR A C 1
ATOM 885 O O . THR A 1 112 ? -9.918 -4.400 -8.272 1.00 49.66 112 THR A O 1
ATOM 888 N N . SER A 1 113 ? -10.722 -4.610 -10.349 1.00 49.56 113 SER A N 1
ATOM 889 C CA . SER A 1 113 ? -10.405 -3.247 -10.768 1.00 49.56 113 SER A CA 1
ATOM 890 C C . SER A 1 113 ? -11.624 -2.360 -10.495 1.00 49.56 113 SER A C 1
ATOM 892 O O . SER A 1 113 ? -12.466 -2.233 -11.373 1.00 49.56 113 SER A O 1
ATOM 894 N N . LEU A 1 114 ? -11.759 -1.823 -9.272 1.00 45.78 114 LEU A N 1
ATOM 895 C CA . LEU A 1 114 ? -12.731 -0.811 -8.777 1.00 45.78 114 LEU A CA 1
ATOM 896 C C . LEU A 1 114 ? -14.226 -0.875 -9.189 1.00 45.78 114 LEU A C 1
ATOM 898 O O . LEU A 1 114 ? -15.009 -0.060 -8.708 1.00 45.78 114 LEU A O 1
ATOM 902 N N . ILE A 1 115 ? -14.670 -1.833 -9.997 1.00 41.75 115 ILE A N 1
ATOM 903 C CA . ILE A 1 115 ? -16.050 -1.929 -10.489 1.00 41.75 115 ILE A CA 1
ATOM 904 C C . ILE A 1 115 ? -16.941 -2.670 -9.470 1.00 41.75 115 ILE A C 1
ATOM 906 O O . ILE A 1 115 ? -18.160 -2.582 -9.557 1.00 41.75 115 ILE A O 1
ATOM 910 N N . ASP A 1 116 ? -16.363 -3.311 -8.441 1.00 37.69 116 ASP A N 1
ATOM 911 C CA . ASP A 1 116 ? -17.124 -3.956 -7.353 1.00 37.69 116 ASP A CA 1
ATOM 912 C C . ASP A 1 116 ? -16.423 -3.834 -5.976 1.00 37.69 116 ASP A C 1
ATOM 914 O O . ASP A 1 116 ? -16.213 -4.804 -5.240 1.00 37.69 116 ASP A O 1
ATOM 918 N N . ALA A 1 117 ? -15.989 -2.612 -5.637 1.00 44.06 117 ALA A N 1
ATOM 919 C CA . ALA A 1 117 ? -15.188 -2.319 -4.440 1.00 44.06 117 ALA A CA 1
ATOM 920 C C . ALA A 1 117 ? -15.918 -2.566 -3.103 1.00 44.06 117 ALA A C 1
ATOM 922 O O . ALA A 1 117 ? -15.274 -2.688 -2.067 1.00 44.06 117 ALA A O 1
ATOM 923 N N . GLN A 1 118 ? -17.252 -2.673 -3.105 1.00 46.06 118 GLN A N 1
ATOM 924 C CA . GLN A 1 118 ? -18.027 -2.861 -1.873 1.00 46.06 118 GLN A CA 1
ATOM 925 C C . GLN A 1 118 ? -17.966 -4.284 -1.296 1.00 46.06 118 GLN A C 1
ATOM 927 O O . GLN A 1 118 ? -18.438 -4.494 -0.182 1.00 46.06 118 GLN A O 1
ATOM 932 N N . LYS A 1 119 ? -17.414 -5.263 -2.025 1.00 47.12 119 LYS A N 1
ATOM 933 C CA . LYS A 1 119 ? -17.414 -6.679 -1.605 1.00 47.12 119 LYS A CA 1
ATOM 934 C C . LYS A 1 119 ? -16.036 -7.335 -1.549 1.00 47.12 119 LYS A C 1
ATOM 936 O O . LYS A 1 119 ? -15.961 -8.516 -1.225 1.00 47.12 119 LYS A O 1
ATOM 941 N N . SER A 1 120 ? -14.967 -6.608 -1.875 1.00 49.78 120 SER A N 1
ATOM 942 C CA . SER A 1 120 ? -13.631 -7.200 -2.011 1.00 49.78 120 SER A CA 1
ATOM 943 C C . SER A 1 120 ? -12.680 -6.705 -0.914 1.00 49.78 120 SER A C 1
ATOM 945 O O . SER A 1 120 ? -12.548 -5.490 -0.743 1.00 49.78 120 SER A O 1
ATOM 947 N N . PRO A 1 121 ? -11.989 -7.610 -0.194 1.00 56.88 121 PRO A N 1
ATOM 948 C CA . PRO A 1 121 ? -10.998 -7.229 0.812 1.00 56.88 121 PRO A CA 1
ATOM 949 C C . PRO A 1 121 ? -9.690 -6.714 0.186 1.00 56.88 121 PRO A C 1
ATOM 951 O O . PRO A 1 121 ? -8.923 -6.029 0.854 1.00 56.88 121 PRO A O 1
ATOM 954 N N . LEU A 1 122 ? -9.442 -6.994 -1.100 1.00 55.59 122 LEU A N 1
ATOM 955 C CA . LEU A 1 122 ? -8.272 -6.535 -1.852 1.00 55.59 122 LEU A CA 1
ATOM 956 C C . LEU A 1 122 ? -8.696 -5.677 -3.053 1.00 55.59 122 LEU A C 1
ATOM 958 O O . LEU A 1 122 ? -9.500 -6.097 -3.886 1.00 55.59 122 LEU A O 1
ATOM 962 N N . LEU A 1 123 ? -8.127 -4.479 -3.145 1.00 58.97 123 LEU A N 1
ATOM 963 C CA . LEU A 1 123 ? -8.252 -3.522 -4.237 1.00 58.97 123 LEU A CA 1
ATOM 964 C C . LEU A 1 123 ? -6.876 -3.334 -4.879 1.00 58.97 123 LEU A C 1
ATOM 966 O O . LEU A 1 123 ? -5.863 -3.203 -4.199 1.00 58.97 123 LEU A O 1
ATOM 970 N N . ILE A 1 124 ? -6.811 -3.307 -6.202 1.00 57.44 124 ILE A N 1
ATOM 971 C CA . ILE A 1 124 ? -5.553 -3.151 -6.935 1.00 57.44 124 ILE A CA 1
ATOM 972 C C . ILE A 1 124 ? -5.782 -2.091 -8.006 1.00 57.44 124 ILE A C 1
ATOM 974 O O . ILE A 1 124 ? -6.743 -2.181 -8.772 1.00 57.44 124 ILE A O 1
ATOM 978 N N . TYR A 1 125 ? -4.937 -1.061 -8.041 1.00 60.31 125 TYR A N 1
ATOM 979 C CA . TYR A 1 125 ? -5.161 0.095 -8.910 1.00 60.31 125 TYR A CA 1
ATOM 980 C C . TYR A 1 125 ? -3.848 0.762 -9.338 1.00 60.31 125 TYR A C 1
ATOM 982 O O . TYR A 1 125 ? -2.919 0.957 -8.552 1.00 60.31 125 TYR A O 1
ATOM 990 N N . SER A 1 126 ? -3.808 1.129 -10.619 1.00 50.31 126 SER A N 1
ATOM 991 C CA . SER A 1 126 ? -2.812 2.031 -11.200 1.00 50.31 126 SER A CA 1
ATOM 992 C C . SER A 1 126 ? -3.402 3.438 -11.219 1.00 50.31 126 SER A C 1
ATOM 994 O O . SER A 1 126 ? -4.585 3.561 -11.516 1.00 50.31 126 SER A O 1
ATOM 996 N N . ASP A 1 127 ? -2.609 4.493 -11.018 1.00 42.84 127 ASP A N 1
ATOM 997 C CA . ASP A 1 127 ? -3.054 5.905 -11.105 1.00 42.84 127 ASP A CA 1
ATOM 998 C C . ASP A 1 127 ? -3.665 6.327 -12.469 1.00 42.84 127 ASP A C 1
ATOM 1000 O O . ASP A 1 127 ? -3.907 7.512 -12.702 1.00 42.84 127 ASP A O 1
ATOM 1004 N N . ALA A 1 128 ? -3.935 5.403 -13.397 1.00 30.50 128 ALA A N 1
ATOM 1005 C CA . ALA A 1 128 ? -4.809 5.652 -14.532 1.00 30.50 128 ALA A CA 1
ATOM 1006 C C . ALA A 1 128 ? -6.215 6.010 -14.024 1.00 30.50 128 ALA A C 1
ATOM 1008 O O . ALA A 1 128 ? -7.037 5.145 -13.736 1.00 30.50 128 ALA A O 1
ATOM 1009 N N . VAL A 1 129 ? -6.487 7.311 -13.900 1.00 27.30 129 VAL A N 1
ATOM 1010 C CA . VAL A 1 129 ? -7.831 7.861 -13.711 1.00 27.30 129 VAL A CA 1
ATOM 1011 C C . VAL A 1 129 ? -8.736 7.261 -14.788 1.00 27.30 129 VAL A C 1
ATOM 1013 O O . VAL A 1 129 ? -8.638 7.642 -15.954 1.00 27.30 129 VAL A O 1
ATOM 1016 N N . LEU A 1 130 ? -9.612 6.325 -14.409 1.00 28.84 130 LEU A N 1
ATOM 1017 C CA . LEU A 1 130 ? -10.671 5.817 -15.280 1.00 28.84 130 LEU A CA 1
ATOM 1018 C C . LEU A 1 130 ? -11.681 6.949 -15.509 1.00 28.84 130 LEU A C 1
ATOM 1020 O O . LEU A 1 130 ? -12.676 7.083 -14.799 1.00 28.84 130 LEU A O 1
ATOM 1024 N N . LYS A 1 131 ? -11.381 7.819 -16.477 1.00 21.44 131 LYS A N 1
ATOM 1025 C CA . LYS A 1 131 ? -12.356 8.736 -17.061 1.00 21.44 131 LYS A CA 1
ATOM 1026 C C . LYS A 1 131 ? -13.315 7.906 -17.909 1.00 21.44 131 LYS A C 1
ATOM 1028 O O . LYS A 1 131 ? -12.904 7.336 -18.911 1.00 21.44 131 LYS A O 1
ATOM 1033 N N . ASP A 1 132 ? -14.566 7.875 -17.460 1.00 29.67 132 ASP A N 1
ATOM 1034 C CA . ASP A 1 132 ? -15.760 7.506 -18.220 1.00 29.67 132 ASP A CA 1
ATOM 1035 C C . ASP A 1 132 ? -15.726 6.144 -18.921 1.00 29.67 132 ASP A C 1
ATOM 1037 O O . ASP A 1 132 ? -15.393 6.102 -20.092 1.00 29.67 132 ASP A O 1
ATOM 1041 N N . PHE A 1 133 ? -16.199 5.048 -18.305 1.00 29.02 133 PHE A N 1
ATOM 1042 C CA . PHE A 1 133 ? -16.760 3.948 -19.111 1.00 29.02 133 PHE A CA 1
ATOM 1043 C C . PHE A 1 133 ? -17.864 3.140 -18.413 1.00 29.02 133 PHE A C 1
ATOM 1045 O O . PHE A 1 133 ? -17.812 2.839 -17.221 1.00 29.02 133 PHE A O 1
ATOM 1052 N N . LYS A 1 134 ? -18.888 2.816 -19.216 1.00 25.47 134 LYS A N 1
ATOM 1053 C CA . LYS A 1 134 ? -20.048 1.972 -18.902 1.00 25.47 134 LYS A CA 1
ATOM 1054 C C . LYS A 1 134 ? -19.669 0.488 -18.915 1.00 25.47 134 LYS A C 1
ATOM 1056 O O . LYS A 1 134 ? -18.783 0.062 -19.646 1.00 25.47 134 LYS A O 1
ATOM 1061 N N . THR A 1 135 ? -20.391 -0.279 -18.108 1.00 28.73 135 THR A N 1
ATOM 1062 C CA . THR A 1 135 ? -20.166 -1.691 -17.784 1.00 28.73 135 THR A CA 1
ATOM 1063 C C . THR A 1 135 ? -20.489 -2.648 -18.928 1.00 28.73 135 THR A C 1
ATOM 1065 O O . THR A 1 135 ? -21.665 -2.780 -19.256 1.00 28.73 135 THR A O 1
ATOM 1068 N N . GLU A 1 136 ? -19.507 -3.423 -19.408 1.00 28.70 136 GLU A N 1
ATOM 1069 C CA . GLU A 1 136 ? -19.750 -4.758 -19.978 1.00 28.70 136 GLU A CA 1
ATOM 1070 C C . GLU A 1 136 ? -18.667 -5.796 -19.598 1.00 28.70 136 GLU A C 1
ATOM 1072 O O . GLU A 1 136 ? -17.481 -5.505 -19.513 1.00 28.70 136 GLU A O 1
ATOM 1077 N N . LYS A 1 137 ? -19.193 -6.996 -19.311 1.00 31.95 137 LYS A N 1
ATOM 1078 C CA . LYS A 1 137 ? -18.682 -8.338 -18.948 1.00 31.95 137 LYS A CA 1
ATOM 1079 C C . LYS A 1 137 ? -17.186 -8.646 -18.701 1.00 31.95 137 LYS A C 1
ATOM 1081 O O . LYS A 1 137 ? -16.306 -8.384 -19.507 1.00 31.95 137 LYS A O 1
ATOM 1086 N N . LYS A 1 138 ? -17.021 -9.433 -17.618 1.00 35.75 138 LYS A N 1
ATOM 1087 C CA . LYS A 1 138 ? -15.911 -10.313 -17.184 1.00 35.75 138 LYS A CA 1
ATOM 1088 C C . LYS A 1 138 ? -14.950 -10.759 -18.295 1.00 35.75 138 LYS A C 1
ATOM 1090 O O . LYS A 1 138 ? -15.358 -11.475 -19.206 1.00 35.75 138 LYS A O 1
ATOM 1095 N N . ILE A 1 139 ? -13.664 -10.475 -18.096 1.00 33.41 139 ILE A N 1
ATOM 1096 C CA . ILE A 1 139 ? -12.552 -11.028 -18.876 1.00 33.41 139 ILE A CA 1
ATOM 1097 C C . ILE A 1 139 ? -11.569 -11.686 -17.887 1.00 33.41 139 ILE A C 1
ATOM 1099 O O . ILE A 1 139 ? -11.241 -11.060 -16.876 1.00 33.41 139 ILE A O 1
ATOM 1103 N N . PRO A 1 140 ? -11.126 -12.937 -18.111 1.00 29.69 140 PRO A N 1
ATOM 1104 C CA . PRO A 1 140 ? -10.049 -13.540 -17.331 1.00 29.69 140 PRO A CA 1
ATOM 1105 C C . PRO A 1 140 ? -8.745 -12.775 -17.577 1.00 29.69 140 PRO A C 1
ATOM 1107 O O . PRO A 1 140 ? -8.486 -12.328 -18.693 1.00 29.69 140 PRO A O 1
ATOM 1110 N N . CYS A 1 141 ? -7.939 -12.603 -16.530 1.00 35.19 141 CYS A N 1
ATOM 1111 C CA . CYS A 1 141 ? -6.702 -11.833 -16.585 1.00 35.19 141 CYS A CA 1
ATOM 1112 C C . CYS A 1 141 ? -5.688 -12.531 -17.509 1.00 35.19 141 CYS A C 1
ATOM 1114 O O . CYS A 1 141 ? -4.941 -13.408 -17.090 1.00 35.19 141 CYS A O 1
ATOM 1116 N N . ILE A 1 142 ? -5.698 -12.167 -18.790 1.00 30.44 142 ILE A N 1
ATOM 1117 C CA . ILE A 1 142 ? -4.616 -12.446 -19.726 1.00 30.44 142 ILE A CA 1
ATOM 1118 C C . ILE A 1 142 ? -3.987 -11.093 -20.034 1.00 30.44 142 ILE A C 1
ATOM 1120 O O . ILE A 1 142 ? -4.510 -10.305 -20.820 1.00 30.44 142 ILE A O 1
ATOM 1124 N N . LEU A 1 143 ? -2.891 -10.797 -19.341 1.00 31.89 143 LEU A N 1
ATOM 1125 C CA . LEU A 1 143 ? -2.103 -9.591 -19.561 1.00 31.89 143 LEU A CA 1
ATOM 1126 C C . LEU A 1 143 ? -1.253 -9.794 -20.821 1.00 31.89 143 LEU A C 1
ATOM 1128 O O . LEU A 1 143 ? -0.126 -10.277 -20.750 1.00 31.89 143 LEU A O 1
ATOM 1132 N N . TYR A 1 144 ? -1.799 -9.447 -21.987 1.00 23.73 144 TYR A N 1
ATOM 1133 C CA . TYR A 1 144 ? -0.983 -9.219 -23.179 1.00 23.73 144 TYR A CA 1
ATOM 1134 C C . TYR A 1 144 ? -0.443 -7.786 -23.145 1.00 23.73 144 TYR A C 1
ATOM 1136 O O . TYR A 1 144 ? -1.216 -6.829 -23.167 1.00 23.73 144 TYR A O 1
ATOM 1144 N N . SER A 1 145 ? 0.884 -7.633 -23.130 1.00 27.53 145 SER A N 1
ATOM 1145 C CA . SER A 1 145 ? 1.521 -6.409 -23.620 1.00 27.53 145 SER A CA 1
ATOM 1146 C C . SER A 1 145 ? 1.339 -6.366 -25.138 1.00 27.53 145 SER A C 1
ATOM 1148 O O . SER A 1 145 ? 1.770 -7.299 -25.821 1.00 27.53 145 SER A O 1
ATOM 1150 N N . SER A 1 146 ? 0.678 -5.329 -25.653 1.00 32.38 146 SER A N 1
ATOM 1151 C CA . SER A 1 146 ? 0.772 -4.972 -27.078 1.00 32.38 146 SER A CA 1
ATOM 1152 C C . SER A 1 146 ? 2.063 -4.208 -27.337 1.00 32.38 146 SER A C 1
ATOM 1154 O O . SER A 1 146 ? 2.455 -3.436 -26.433 1.00 32.38 146 SER A O 1
#

Sequence (146 aa):
MNRIKLAVIADDFTGGADAASFLKRKHANVVLLTGIPLMLPDCDCVVFALKIRSVPVSDAIKKVHDVLLFLEQYQVEHLYYKYCSTFDSTPKGNIGPVMDFLLDYYDLTYITSLIDAQKSPLLIYSDAVLKDFKTEKKIPCILYSS

Radius of gyration: 14.98 Å; chains: 1; bounding box: 35×32×45 Å

Secondary structure (DSSP, 8-state):
--EESEEEEESSHHHHHHHHHHHHHTT--EEEESS--SSPPS-SEEEEE---SSS-HHHHHHHHHHHHHHHTTSEES-EEEEE-TT---BTTBSHHHHHHHHHHHTT-S----STTTTS-SEEEEES----S--------------

pLDDT: mean 77.18, std 23.65, range [21.44, 98.25]

InterPro domains:
  IPR010737 Four-carbon acid sugar kinase, N-terminal domain [PF07005] (6-106)
  IPR037051 Four-carbon acid sugar kinase, N-terminal domain superfamily [G3DSA:3.40.50.10840] (3-118)

Organism: Anaerostipes hadrus (NCBI:txid649756)

Foldseek 3Di:
DAAAAEEEEE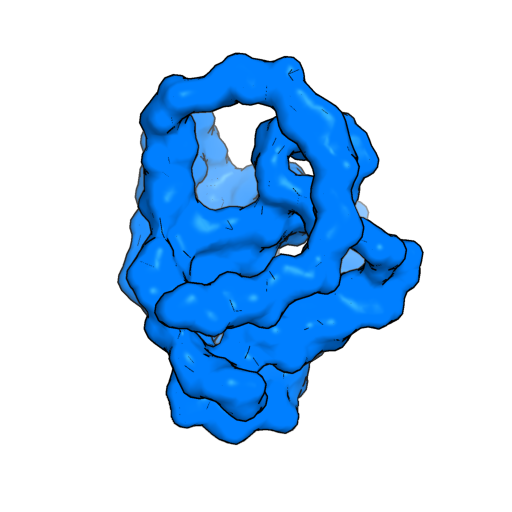QADVQLVVVQVVVVVVVWFEAEACAQDPDDDDTNYYGHGYNHQPDPLVVNLVRVVVVVVSCVVYNYQAYEYEYEQVPSADPNDDPVSNVVSVCVVVVHPDADAPPPVVPDNYHYDHPPPPDDDDDDDDDPDDDDDD